Protein AF-A0A941N388-F1 (afdb_monomer_lite)

Foldseek 3Di:
DVVVVVLQVLQVVVQVLLVVLCVVLVFDKDWDDLVVVLVVVCVVPVVPHDTDSDTDMDGPPVCVVSSQVSLVVSQWDWDQDCPVPPPDIDIHHD

Radius of gyration: 14.13 Å; chains: 1; bounding box: 41×30×32 Å

pLDDT: mean 84.09, std 13.59, range [51.84, 96.44]

Structure (mmCIF, N/CA/C/O backbone):
data_AF-A0A941N388-F1
#
_entry.id   AF-A0A941N388-F1
#
loop_
_atom_site.group_PDB
_atom_site.id
_atom_site.type_symbol
_atom_site.label_atom_id
_atom_site.label_alt_id
_atom_site.label_comp_id
_atom_site.label_asym_id
_atom_site.label_entity_id
_atom_site.label_seq_id
_atom_site.pdbx_PDB_ins_code
_atom_site.Cartn_x
_atom_site.Cartn_y
_atom_site.Cartn_z
_atom_site.occupancy
_atom_site.B_iso_or_equiv
_atom_site.auth_seq_id
_atom_site.auth_comp_id
_atom_site.auth_asym_id
_atom_site.auth_atom_id
_atom_site.pdbx_PDB_model_num
ATOM 1 N N . MET A 1 1 ? 25.028 1.802 -10.533 1.00 58.59 1 MET A N 1
ATOM 2 C CA . MET A 1 1 ? 24.129 0.792 -9.927 1.00 58.59 1 MET A CA 1
ATOM 3 C C . MET A 1 1 ? 23.389 1.317 -8.699 1.00 58.59 1 MET A C 1
ATOM 5 O O . MET A 1 1 ? 22.170 1.261 -8.682 1.00 58.59 1 MET A O 1
ATOM 9 N N . GLU A 1 2 ? 24.074 1.973 -7.758 1.00 66.19 2 GLU A N 1
ATOM 10 C CA . GLU A 1 2 ? 23.539 2.386 -6.444 1.00 66.19 2 GLU A CA 1
ATOM 11 C C . GLU A 1 2 ? 22.192 3.156 -6.414 1.00 66.19 2 GLU A C 1
ATOM 13 O O . GLU A 1 2 ? 21.450 3.085 -5.435 1.00 66.19 2 GLU A O 1
ATOM 18 N N . ARG A 1 3 ? 21.842 3.921 -7.459 1.00 61.78 3 ARG A N 1
ATOM 19 C CA . ARG A 1 3 ? 20.562 4.659 -7.520 1.00 61.78 3 ARG A CA 1
ATOM 20 C C . ARG A 1 3 ? 19.374 3.784 -7.933 1.00 61.78 3 ARG A C 1
ATOM 22 O O . ARG A 1 3 ? 18.274 3.979 -7.423 1.00 61.78 3 ARG A O 1
ATOM 29 N N . MET A 1 4 ? 19.594 2.832 -8.837 1.00 61.59 4 MET A N 1
ATOM 30 C CA . MET A 1 4 ? 18.539 1.971 -9.379 1.00 61.59 4 MET A CA 1
ATOM 31 C C . MET A 1 4 ? 18.128 0.908 -8.354 1.00 61.59 4 MET A C 1
ATOM 33 O O . MET A 1 4 ? 16.938 0.734 -8.097 1.00 61.59 4 MET A O 1
ATOM 37 N N . ASP A 1 5 ? 19.107 0.321 -7.662 1.00 63.78 5 ASP A N 1
ATOM 38 C CA . ASP A 1 5 ? 18.871 -0.646 -6.581 1.00 63.78 5 ASP A CA 1
ATOM 39 C C . ASP A 1 5 ? 18.100 -0.017 -5.414 1.00 63.78 5 ASP A C 1
ATOM 41 O O . ASP A 1 5 ? 17.174 -0.616 -4.862 1.00 63.78 5 ASP A O 1
ATOM 45 N N . ARG A 1 6 ? 18.417 1.243 -5.086 1.00 62.34 6 ARG A N 1
ATOM 46 C CA . ARG A 1 6 ? 17.690 2.020 -4.076 1.00 62.34 6 ARG A CA 1
ATOM 47 C C . ARG A 1 6 ? 16.236 2.263 -4.464 1.00 62.34 6 ARG A C 1
ATOM 49 O O . ARG A 1 6 ? 15.359 2.025 -3.643 1.00 62.34 6 ARG A O 1
ATOM 56 N N . ALA A 1 7 ? 15.956 2.690 -5.695 1.00 59.75 7 ALA A N 1
ATOM 57 C CA . ALA A 1 7 ? 14.582 2.947 -6.140 1.00 59.75 7 ALA A CA 1
ATOM 58 C C . ALA A 1 7 ? 13.699 1.689 -6.054 1.00 59.75 7 ALA A C 1
ATOM 60 O O . ALA A 1 7 ? 12.571 1.749 -5.562 1.00 59.75 7 ALA A O 1
ATOM 61 N N . VAL A 1 8 ? 14.246 0.542 -6.462 1.00 62.78 8 VAL A N 1
ATOM 62 C CA . VAL A 1 8 ? 13.577 -0.761 -6.373 1.00 62.78 8 VAL A CA 1
ATOM 63 C C . VAL A 1 8 ? 13.361 -1.182 -4.916 1.00 62.78 8 VAL A C 1
ATOM 65 O O . VAL A 1 8 ? 12.283 -1.669 -4.568 1.00 62.78 8 VAL A O 1
ATOM 68 N N . LYS A 1 9 ? 14.355 -0.965 -4.046 1.00 67.38 9 LYS A N 1
ATOM 69 C CA . LYS A 1 9 ? 14.251 -1.244 -2.607 1.00 67.38 9 LYS A CA 1
ATOM 70 C C . LYS A 1 9 ? 13.176 -0.383 -1.937 1.00 67.38 9 LYS A C 1
ATOM 72 O O . LYS A 1 9 ? 12.322 -0.930 -1.248 1.00 67.38 9 LYS A O 1
ATOM 77 N N . TYR A 1 10 ? 13.165 0.926 -2.191 1.00 66.12 10 TYR A N 1
ATOM 78 C CA . TYR A 1 10 ? 12.197 1.852 -1.593 1.00 66.12 10 TYR A CA 1
ATOM 79 C C . TYR A 1 10 ? 10.754 1.583 -2.041 1.00 66.12 10 TYR A C 1
ATOM 81 O O . TYR A 1 10 ? 9.837 1.697 -1.229 1.00 66.12 10 TYR A O 1
ATOM 89 N N . GLY A 1 11 ? 10.537 1.192 -3.303 1.00 69.19 11 GLY A N 1
ATOM 90 C CA . GLY A 1 11 ? 9.209 0.793 -3.789 1.00 69.19 11 GLY A CA 1
ATOM 91 C C . GLY A 1 11 ? 8.682 -0.451 -3.068 1.00 69.19 11 GLY A C 1
ATOM 92 O O . GLY A 1 11 ? 7.587 -0.429 -2.504 1.00 69.19 11 GLY A O 1
ATOM 93 N N . ARG A 1 12 ? 9.505 -1.508 -2.982 1.00 77.44 12 ARG A N 1
ATOM 94 C CA . ARG A 1 12 ? 9.143 -2.734 -2.247 1.00 77.44 12 ARG A CA 1
ATOM 95 C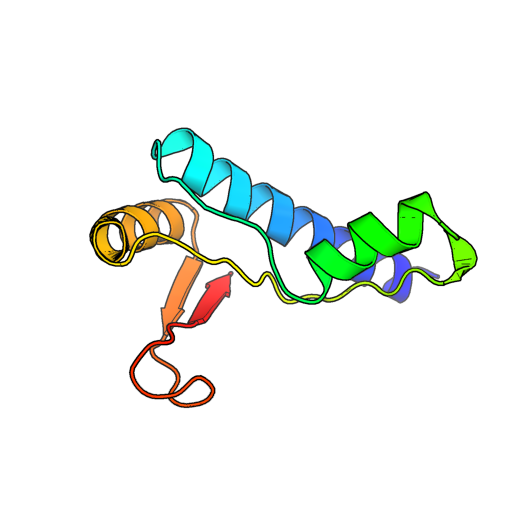 C . ARG A 1 12 ? 8.923 -2.488 -0.760 1.00 77.44 12 ARG A C 1
ATOM 97 O O . ARG A 1 12 ? 8.006 -3.061 -0.180 1.00 77.44 12 ARG A O 1
ATOM 104 N N . GLU A 1 13 ? 9.740 -1.639 -0.146 1.00 86.62 13 GLU A N 1
ATOM 105 C CA . GLU A 1 13 ? 9.594 -1.284 1.264 1.00 86.62 13 GLU A CA 1
ATOM 106 C C . GLU A 1 13 ? 8.273 -0.551 1.519 1.00 86.62 13 GLU A C 1
ATOM 108 O O . GLU A 1 13 ? 7.562 -0.877 2.467 1.00 86.62 13 GLU A O 1
ATOM 113 N N . ARG A 1 14 ? 7.890 0.383 0.639 1.00 88.69 14 ARG A N 1
ATOM 114 C CA . ARG A 1 14 ? 6.604 1.080 0.738 1.00 88.69 14 ARG A CA 1
ATOM 115 C C . ARG A 1 14 ? 5.423 0.125 0.586 1.00 88.69 14 ARG A C 1
ATOM 117 O O . ARG A 1 14 ? 4.501 0.203 1.394 1.00 88.69 14 ARG A O 1
ATOM 124 N N . LEU A 1 15 ? 5.466 -0.790 -0.387 1.00 91.56 15 LEU A N 1
ATOM 125 C CA . LEU A 1 15 ? 4.435 -1.821 -0.554 1.00 91.56 15 LEU A CA 1
ATOM 126 C C . LEU A 1 15 ? 4.323 -2.702 0.699 1.00 91.56 15 LEU A C 1
ATOM 128 O O . LEU A 1 15 ? 3.224 -2.915 1.208 1.00 91.56 15 LEU A O 1
ATOM 132 N N . SER A 1 16 ? 5.457 -3.170 1.224 1.00 92.50 16 SER A N 1
ATOM 133 C CA . SER A 1 16 ? 5.512 -4.008 2.427 1.00 92.50 16 SER A CA 1
ATOM 134 C C . SER A 1 16 ? 4.941 -3.288 3.653 1.00 92.50 16 SER A C 1
ATOM 136 O O . SER A 1 16 ? 4.057 -3.809 4.329 1.00 92.50 16 SER A O 1
ATOM 138 N N . ARG A 1 17 ? 5.356 -2.038 3.901 1.00 93.50 17 ARG A N 1
ATOM 139 C CA . ARG A 1 17 ? 4.824 -1.222 5.005 1.00 93.50 17 ARG A CA 1
ATOM 140 C C . ARG A 1 17 ? 3.324 -0.993 4.878 1.00 93.50 17 ARG A C 1
ATOM 142 O O . ARG A 1 17 ? 2.618 -1.063 5.882 1.00 93.50 17 ARG A O 1
ATOM 149 N N . ALA A 1 18 ? 2.851 -0.713 3.665 1.00 94.00 18 ALA A N 1
ATOM 150 C CA . ALA A 1 18 ? 1.450 -0.416 3.438 1.00 94.00 18 ALA A CA 1
ATOM 151 C C . ALA A 1 18 ? 0.566 -1.652 3.669 1.00 94.00 18 ALA A C 1
ATOM 153 O O . ALA A 1 18 ? -0.383 -1.604 4.447 1.00 94.00 18 ALA A O 1
ATOM 154 N N . THR A 1 19 ? 0.919 -2.776 3.048 1.00 95.62 19 THR A N 1
ATOM 155 C CA . THR A 1 19 ? 0.188 -4.044 3.196 1.00 95.62 19 THR A CA 1
ATOM 156 C C . THR A 1 19 ? 0.208 -4.536 4.643 1.00 95.62 19 THR A C 1
ATOM 158 O O . THR A 1 19 ? -0.849 -4.815 5.201 1.00 95.62 19 THR A O 1
ATOM 161 N N . ALA A 1 20 ? 1.356 -4.493 5.326 1.00 96.12 20 ALA A N 1
ATOM 162 C CA . ALA A 1 20 ? 1.453 -4.863 6.741 1.00 96.12 20 ALA A CA 1
ATOM 163 C C . ALA A 1 20 ? 0.596 -3.985 7.677 1.00 96.12 20 ALA A C 1
ATOM 165 O O . ALA A 1 20 ? 0.117 -4.459 8.710 1.00 96.12 20 ALA A O 1
ATOM 166 N N . ALA A 1 21 ? 0.398 -2.700 7.360 1.00 96.19 21 ALA A N 1
ATOM 167 C CA . ALA A 1 21 ? -0.515 -1.840 8.117 1.00 96.19 21 ALA A CA 1
ATOM 168 C C . ALA A 1 21 ? -1.970 -2.320 7.992 1.00 96.19 21 ALA A C 1
ATOM 170 O O . ALA A 1 21 ? -2.681 -2.392 8.994 1.00 96.19 21 ALA A O 1
ATOM 171 N N . LEU A 1 22 ? -2.384 -2.698 6.782 1.00 95.94 22 LEU A N 1
ATOM 172 C CA . LEU A 1 22 ? -3.741 -3.158 6.493 1.00 95.94 22 LEU A CA 1
ATOM 173 C C . LEU A 1 22 ? -4.038 -4.546 7.062 1.00 95.94 22 LEU A C 1
ATOM 175 O O . LEU A 1 22 ? -5.111 -4.737 7.636 1.00 95.94 22 LEU A O 1
ATOM 179 N N . GLU A 1 23 ? -3.080 -5.473 6.978 1.00 96.25 23 GLU A N 1
ATOM 180 C CA . GLU A 1 23 ? -3.192 -6.806 7.588 1.00 96.25 23 GLU A CA 1
ATOM 181 C C . GLU A 1 23 ? -3.395 -6.700 9.105 1.00 96.25 23 GLU A C 1
ATOM 183 O O . GLU A 1 23 ? -4.338 -7.267 9.654 1.00 96.25 23 GLU A O 1
ATOM 188 N N . ARG A 1 24 ? -2.578 -5.887 9.793 1.00 95.62 24 ARG A N 1
ATOM 189 C CA . ARG A 1 24 ? -2.719 -5.661 11.245 1.00 95.62 24 ARG A CA 1
ATOM 190 C C . ARG A 1 24 ? -4.044 -5.001 11.624 1.00 95.62 24 ARG A C 1
ATOM 192 O O . ARG A 1 24 ? -4.545 -5.237 12.717 1.00 95.62 24 ARG A O 1
ATOM 199 N N . ALA A 1 25 ? -4.610 -4.187 10.737 1.00 94.38 25 ALA A N 1
ATOM 200 C CA . ALA A 1 25 ? -5.907 -3.546 10.941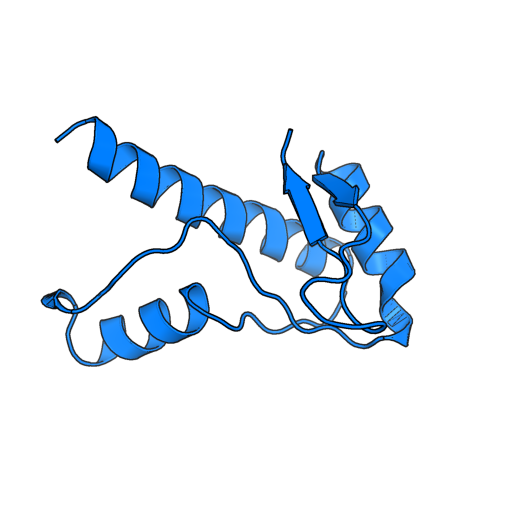 1.00 94.38 25 ALA A CA 1
ATOM 201 C C . ALA A 1 25 ? -7.105 -4.447 10.578 1.00 94.38 25 ALA A C 1
ATOM 203 O O . ALA A 1 25 ? -8.258 -4.025 10.727 1.00 94.38 25 ALA A O 1
ATOM 204 N N . GLY A 1 26 ? -6.860 -5.659 10.060 1.00 94.81 26 GLY A N 1
ATOM 205 C CA . GLY A 1 26 ? -7.902 -6.556 9.559 1.00 94.81 26 GLY A CA 1
ATOM 206 C C . GLY A 1 26 ? -8.740 -5.914 8.451 1.00 94.81 26 GLY A C 1
ATOM 207 O O . GLY A 1 26 ? -9.960 -6.109 8.401 1.00 94.81 26 GLY A O 1
ATOM 208 N N . ALA A 1 27 ? -8.125 -5.058 7.629 1.00 94.44 27 ALA A N 1
ATOM 209 C CA . ALA A 1 27 ? -8.795 -4.301 6.583 1.00 94.44 27 ALA A CA 1
ATOM 210 C C . ALA A 1 27 ? -8.617 -4.995 5.227 1.00 94.44 27 ALA A C 1
ATOM 212 O O . ALA A 1 27 ? -7.503 -5.006 4.722 1.00 94.44 27 ALA A O 1
ATOM 213 N N . PRO A 1 28 ? -9.683 -5.530 4.598 1.00 95.19 28 PRO A N 1
ATOM 214 C CA . PRO A 1 28 ? -9.568 -6.139 3.277 1.00 95.19 28 PRO A CA 1
ATOM 215 C C . PRO A 1 28 ? -9.131 -5.121 2.220 1.00 95.19 28 PRO A C 1
ATOM 217 O O . PRO A 1 28 ? -9.725 -4.041 2.113 1.00 95.19 28 PRO A O 1
ATOM 220 N N . TYR A 1 29 ? -8.144 -5.500 1.411 1.00 96.44 29 TYR A N 1
ATOM 221 C CA . TYR A 1 29 ? -7.612 -4.696 0.316 1.00 96.44 29 TYR A CA 1
ATOM 222 C C . TYR A 1 29 ? -7.195 -5.571 -0.867 1.00 96.44 29 TYR A C 1
ATOM 224 O O . TYR A 1 29 ? -7.060 -6.787 -0.742 1.00 96.44 29 TYR A O 1
ATOM 232 N N . ALA A 1 30 ? -6.952 -4.939 -2.011 1.00 96.38 30 ALA A N 1
ATOM 233 C CA . ALA A 1 30 ? -6.172 -5.537 -3.084 1.00 96.38 30 ALA A CA 1
ATOM 234 C C . ALA A 1 30 ? -5.149 -4.532 -3.617 1.00 96.38 30 ALA A C 1
ATOM 236 O O . ALA A 1 30 ? -5.438 -3.339 -3.744 1.00 96.38 30 ALA A O 1
ATOM 237 N N . VAL A 1 31 ? -3.950 -5.028 -3.922 1.00 95.25 31 VAL A N 1
ATOM 238 C CA . VAL A 1 31 ? -2.916 -4.259 -4.621 1.00 95.25 31 VAL A CA 1
ATOM 239 C C . VAL A 1 31 ? -3.304 -4.167 -6.089 1.00 95.25 31 VAL A C 1
ATOM 241 O O . VAL A 1 31 ? -3.584 -5.184 -6.724 1.00 95.25 31 VAL A O 1
ATOM 244 N N . ILE A 1 32 ? -3.311 -2.950 -6.622 1.00 94.69 32 ILE A N 1
ATOM 245 C CA . ILE A 1 32 ? -3.589 -2.659 -8.030 1.00 94.69 32 ILE A CA 1
ATOM 246 C C . ILE A 1 32 ? -2.425 -1.857 -8.635 1.00 94.69 32 ILE A C 1
ATOM 248 O O . ILE A 1 32 ? -1.354 -1.733 -8.035 1.00 94.69 32 ILE A O 1
ATOM 252 N N . GLY A 1 33 ? -2.601 -1.358 -9.858 1.00 91.12 33 GLY A N 1
ATOM 253 C CA . GLY A 1 33 ? -1.622 -0.490 -10.507 1.00 91.12 33 GLY A CA 1
ATOM 254 C C . GLY A 1 33 ? -0.288 -1.181 -10.804 1.00 91.12 33 GLY A C 1
ATOM 255 O O . GLY A 1 33 ? -0.222 -2.385 -11.072 1.00 91.12 33 GLY A O 1
ATOM 256 N N . GLY A 1 34 ? 0.795 -0.403 -10.776 1.00 91.62 34 GLY A N 1
ATOM 257 C CA . GLY A 1 34 ? 2.105 -0.850 -11.261 1.00 91.62 34 GLY A CA 1
ATOM 258 C C . GLY A 1 34 ? 2.687 -2.039 -10.489 1.00 91.62 34 GLY A C 1
ATOM 259 O O . GLY A 1 34 ? 3.296 -2.916 -11.095 1.00 91.62 34 GLY A O 1
ATOM 260 N N . HIS A 1 35 ? 2.455 -2.126 -9.175 1.00 92.44 35 HIS A N 1
ATOM 261 C CA . HIS A 1 35 ? 2.916 -3.261 -8.367 1.00 92.44 35 HIS A CA 1
ATOM 262 C C . HIS A 1 35 ? 2.193 -4.570 -8.726 1.00 92.44 35 HIS A C 1
ATOM 264 O O . HIS A 1 35 ? 2.835 -5.620 -8.796 1.00 92.44 35 HIS A O 1
ATOM 270 N N . ALA A 1 36 ? 0.888 -4.516 -9.013 1.00 93.38 36 ALA A N 1
ATOM 271 C CA . ALA A 1 36 ? 0.129 -5.685 -9.457 1.00 93.38 36 ALA A CA 1
ATOM 272 C C . ALA A 1 36 ? 0.579 -6.160 -10.849 1.00 93.38 36 ALA A C 1
ATOM 274 O O . ALA A 1 36 ? 0.786 -7.357 -11.062 1.00 93.38 36 ALA A O 1
ATOM 275 N N . VAL A 1 37 ? 0.809 -5.221 -11.776 1.00 94.25 37 VAL A N 1
ATOM 276 C CA . VAL A 1 37 ? 1.343 -5.525 -13.114 1.00 94.25 37 VAL A CA 1
ATOM 277 C C . VAL A 1 37 ? 2.745 -6.121 -13.013 1.00 94.25 37 VAL A C 1
ATOM 279 O O . VAL A 1 37 ? 3.008 -7.139 -13.643 1.00 94.25 37 VAL A O 1
ATOM 282 N N . ALA A 1 38 ? 3.626 -5.561 -12.179 1.00 91.44 38 ALA A N 1
ATOM 283 C CA . ALA A 1 38 ? 4.971 -6.094 -11.962 1.00 91.44 38 ALA A CA 1
ATOM 284 C C . ALA A 1 38 ? 4.948 -7.538 -11.436 1.00 91.44 38 ALA A C 1
ATOM 286 O O . ALA A 1 38 ? 5.719 -8.374 -11.906 1.00 91.44 38 ALA A O 1
ATOM 287 N N . ALA A 1 39 ? 4.042 -7.852 -10.503 1.00 91.19 39 ALA A N 1
ATOM 288 C CA . ALA A 1 39 ? 3.863 -9.210 -9.987 1.00 91.19 39 ALA A CA 1
ATOM 289 C C . ALA A 1 39 ? 3.302 -10.182 -11.043 1.00 91.19 39 ALA A C 1
ATOM 291 O O . ALA A 1 39 ? 3.656 -11.360 -11.054 1.00 91.19 39 ALA A O 1
ATOM 292 N N . TRP A 1 40 ? 2.429 -9.718 -11.942 1.00 93.69 40 TRP A N 1
ATOM 293 C CA . TRP A 1 40 ? 1.935 -10.534 -13.051 1.00 93.69 40 TRP A CA 1
ATOM 294 C C . TRP A 1 40 ? 3.005 -10.759 -14.123 1.00 93.69 40 TRP A C 1
ATOM 296 O O . TRP A 1 40 ? 3.306 -11.911 -14.424 1.00 93.69 40 TRP A O 1
ATOM 306 N N . VAL A 1 41 ? 3.636 -9.692 -14.622 1.00 94.69 41 VAL A N 1
ATOM 307 C CA . VAL A 1 41 ? 4.705 -9.765 -15.630 1.00 94.69 41 VAL A CA 1
ATOM 308 C C . VAL A 1 41 ? 5.871 -10.601 -15.124 1.00 94.69 41 VAL A C 1
ATOM 310 O O . VAL A 1 41 ? 6.351 -11.447 -15.860 1.00 94.69 41 VAL A O 1
ATOM 313 N N . GLY A 1 42 ? 6.279 -10.459 -13.859 1.00 92.56 42 GLY A N 1
ATOM 314 C CA . GLY A 1 42 ? 7.381 -11.242 -13.294 1.00 92.56 42 GLY A CA 1
ATOM 315 C C . GLY A 1 42 ? 7.146 -12.757 -13.273 1.00 92.56 42 GLY A C 1
ATOM 316 O O . GLY A 1 42 ? 8.113 -13.507 -13.205 1.00 92.56 42 GLY A O 1
ATOM 317 N N . ARG A 1 43 ? 5.888 -13.218 -13.361 1.00 92.56 43 ARG A N 1
ATOM 318 C CA . ARG A 1 43 ? 5.563 -14.644 -13.543 1.00 92.56 43 ARG A CA 1
ATOM 319 C C . ARG A 1 43 ? 5.713 -15.112 -14.993 1.00 92.56 43 ARG A C 1
ATOM 321 O O . ARG A 1 43 ? 5.886 -16.304 -15.208 1.00 92.56 43 ARG A O 1
ATOM 328 N N . VAL A 1 44 ? 5.604 -14.198 -15.958 1.00 94.62 44 VAL A N 1
ATOM 329 C CA . VAL A 1 44 ? 5.662 -14.481 -17.400 1.00 94.62 44 VAL A CA 1
ATOM 330 C C . VAL A 1 44 ? 7.075 -14.256 -17.940 1.00 94.62 44 VAL A C 1
ATOM 332 O O . VAL A 1 44 ? 7.649 -15.158 -18.539 1.00 94.62 44 VAL A O 1
ATOM 335 N N . ASP A 1 45 ? 7.640 -13.070 -17.703 1.00 93.12 45 ASP A N 1
ATOM 336 C CA . ASP A 1 45 ? 8.987 -12.676 -18.114 1.00 93.12 45 ASP A CA 1
ATOM 337 C C . ASP A 1 45 ? 9.612 -11.688 -17.098 1.00 93.12 45 ASP A C 1
ATOM 339 O O . ASP A 1 45 ? 9.261 -10.499 -17.063 1.00 93.12 45 ASP A O 1
ATOM 343 N N . PRO A 1 46 ? 10.575 -12.145 -16.276 1.00 88.88 46 PRO A N 1
ATOM 344 C CA . PRO A 1 46 ? 11.276 -11.297 -15.315 1.00 88.88 46 PRO A CA 1
ATOM 345 C C . PRO A 1 46 ? 12.039 -10.109 -15.926 1.00 88.88 46 PRO A C 1
ATOM 347 O O . PRO A 1 46 ? 12.233 -9.102 -15.239 1.00 88.88 46 PRO A O 1
ATOM 350 N N . LEU A 1 47 ? 12.466 -10.181 -17.193 1.00 91.75 47 LEU A N 1
ATOM 351 C CA . LEU A 1 47 ? 13.253 -9.126 -17.852 1.00 91.75 47 LEU A CA 1
ATOM 352 C C . LEU A 1 47 ? 12.390 -7.917 -18.255 1.00 91.75 47 LEU A C 1
ATOM 354 O O . LEU A 1 47 ? 12.893 -6.803 -18.449 1.00 91.75 47 LEU A O 1
ATOM 358 N N . LEU A 1 48 ? 11.071 -8.105 -18.324 1.00 90.44 48 LEU A N 1
ATOM 359 C CA . LEU A 1 48 ? 10.110 -7.056 -18.669 1.00 90.44 48 LEU A CA 1
ATOM 360 C C . LEU A 1 48 ? 9.538 -6.332 -17.448 1.00 90.44 48 LEU A C 1
ATOM 362 O O . LEU A 1 48 ? 8.778 -5.374 -17.599 1.00 90.44 48 LEU A O 1
ATOM 366 N N . VAL A 1 49 ? 9.930 -6.724 -16.233 1.00 89.31 49 VAL A N 1
ATOM 367 C CA . VAL A 1 49 ? 9.433 -6.093 -15.008 1.00 89.31 49 VAL A CA 1
ATOM 368 C C . VAL A 1 49 ? 9.830 -4.616 -14.962 1.00 89.31 49 VAL A C 1
ATOM 370 O O . VAL A 1 49 ? 10.978 -4.230 -15.207 1.00 89.31 49 VAL A O 1
ATOM 373 N N . ARG A 1 50 ? 8.858 -3.768 -1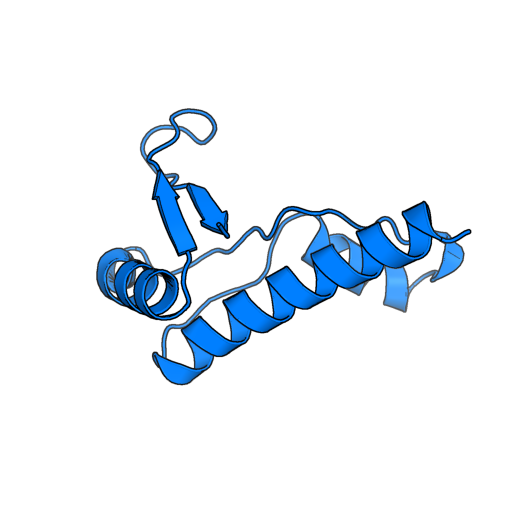4.624 1.00 84.69 50 ARG A N 1
ATOM 374 C CA . ARG A 1 50 ? 9.048 -2.345 -14.335 1.00 84.69 50 ARG A CA 1
ATOM 375 C C . ARG A 1 50 ? 8.507 -2.066 -12.942 1.00 84.69 50 ARG A C 1
ATOM 377 O O . ARG A 1 50 ? 7.374 -2.420 -12.634 1.00 84.69 50 ARG A O 1
ATOM 384 N N . TYR A 1 51 ? 9.333 -1.461 -12.097 1.00 80.44 51 TYR A N 1
ATOM 385 C CA . TYR A 1 51 ? 8.938 -1.089 -10.742 1.00 80.44 51 TYR A CA 1
ATOM 386 C C . TYR A 1 51 ? 8.361 0.321 -10.728 1.00 80.44 51 TYR A C 1
ATOM 388 O O . TYR A 1 51 ? 8.843 1.203 -11.436 1.00 80.44 51 TYR A O 1
ATOM 396 N N . THR A 1 52 ? 7.361 0.533 -9.879 1.00 83.12 52 THR A N 1
ATOM 397 C CA . THR A 1 52 ? 6.846 1.861 -9.545 1.00 83.12 52 THR A CA 1
ATOM 398 C C . THR A 1 52 ? 7.184 2.193 -8.093 1.00 83.12 52 THR A C 1
ATOM 400 O O . THR A 1 52 ? 7.408 1.305 -7.268 1.00 83.12 52 THR A O 1
ATOM 403 N N . ARG A 1 53 ? 7.249 3.487 -7.783 1.00 83.44 53 ARG A N 1
ATOM 404 C CA . ARG A 1 53 ? 7.386 3.980 -6.408 1.00 83.44 53 ARG A CA 1
ATOM 405 C C . ARG A 1 53 ? 6.034 4.058 -5.695 1.00 83.44 53 ARG A C 1
ATOM 407 O O . ARG A 1 53 ? 5.998 4.057 -4.463 1.00 83.44 53 ARG A O 1
ATOM 414 N N . ASP A 1 54 ? 4.954 4.161 -6.457 1.00 86.62 54 ASP A N 1
ATOM 415 C CA . ASP A 1 54 ? 3.611 4.366 -5.932 1.00 86.62 54 ASP A CA 1
ATOM 416 C C . ASP A 1 54 ? 2.946 3.023 -5.628 1.00 86.62 54 ASP A C 1
ATOM 418 O O . ASP A 1 54 ? 3.201 2.009 -6.283 1.00 86.62 54 ASP A O 1
ATOM 422 N N . VAL A 1 55 ? 2.136 2.999 -4.574 1.00 91.19 55 VAL A N 1
ATOM 423 C CA . VAL A 1 55 ? 1.410 1.809 -4.126 1.00 91.19 55 VAL A CA 1
ATOM 424 C C . VAL A 1 55 ? -0.070 2.114 -4.251 1.00 91.19 55 VAL A C 1
ATOM 426 O O . VAL A 1 55 ? -0.615 2.872 -3.453 1.00 91.19 55 VAL A O 1
ATOM 429 N N . ASP A 1 56 ? -0.701 1.513 -5.253 1.00 91.81 56 ASP A N 1
ATOM 430 C CA . ASP A 1 56 ? -2.122 1.684 -5.520 1.00 91.81 56 ASP A CA 1
ATOM 431 C C . ASP A 1 56 ? -2.911 0.550 -4.859 1.00 91.81 56 ASP A C 1
ATOM 433 O O . ASP A 1 56 ? -2.595 -0.635 -5.014 1.00 91.81 56 ASP A O 1
ATOM 437 N N . LEU A 1 57 ? -3.943 0.914 -4.100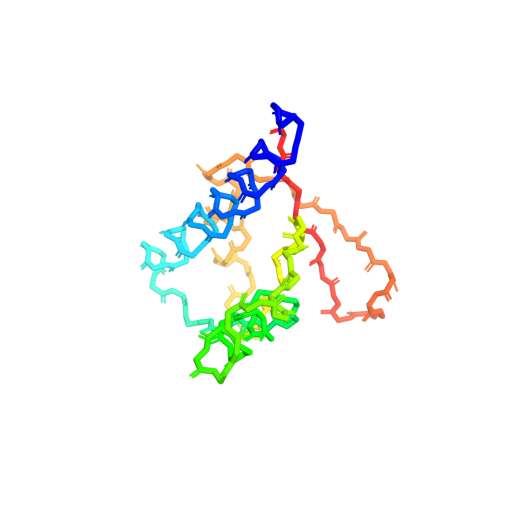 1.00 93.94 57 LEU A N 1
ATOM 438 C CA . LEU A 1 57 ? -4.737 -0.014 -3.301 1.00 93.94 57 LEU A CA 1
ATOM 439 C C . LEU A 1 57 ? -6.220 0.241 -3.533 1.00 93.94 57 LEU A C 1
ATOM 441 O O . LEU A 1 57 ? -6.673 1.385 -3.516 1.00 93.94 57 LEU A O 1
ATOM 445 N N . VAL A 1 58 ? -6.989 -0.835 -3.670 1.00 94.62 58 VAL A N 1
ATOM 446 C CA . VAL A 1 58 ? -8.449 -0.781 -3.554 1.00 94.62 58 VAL A CA 1
ATOM 447 C C . VAL A 1 58 ? -8.871 -1.340 -2.209 1.00 94.62 58 VAL A C 1
ATOM 449 O O . VAL A 1 58 ? -8.352 -2.353 -1.745 1.00 94.62 58 VAL A O 1
ATOM 452 N N . ILE A 1 59 ? -9.835 -0.670 -1.588 1.00 95.00 59 ILE A N 1
ATOM 453 C CA . ILE A 1 59 ? -10.411 -1.040 -0.296 1.00 95.00 59 ILE A CA 1
ATOM 454 C C . ILE A 1 59 ? -11.934 -0.959 -0.379 1.00 95.00 59 ILE A C 1
ATOM 456 O O . ILE A 1 59 ? -12.498 -0.306 -1.260 1.00 95.00 59 ILE A O 1
ATOM 460 N N . ARG A 1 60 ? -12.629 -1.560 0.588 1.00 92.44 60 ARG A N 1
ATOM 461 C CA . ARG A 1 60 ? -14.051 -1.253 0.793 1.00 92.44 60 ARG A CA 1
ATOM 462 C C . ARG A 1 60 ? -14.186 0.178 1.309 1.00 92.44 60 ARG A C 1
ATOM 464 O O . ARG A 1 60 ? -13.543 0.534 2.295 1.00 92.44 60 ARG A O 1
ATOM 471 N N . ARG A 1 61 ? -15.076 0.969 0.702 1.00 91.38 61 ARG A N 1
ATOM 472 C CA . ARG A 1 61 ? -15.316 2.365 1.105 1.00 91.38 61 ARG A CA 1
ATOM 473 C C . ARG A 1 61 ? -15.697 2.501 2.582 1.00 91.38 61 ARG A C 1
ATOM 475 O O . ARG A 1 61 ? -15.223 3.421 3.234 1.00 91.38 61 ARG A O 1
ATOM 482 N N . SER A 1 62 ? -16.473 1.559 3.119 1.00 93.56 62 SER A N 1
ATOM 483 C CA . SER A 1 62 ? -16.855 1.516 4.539 1.00 93.56 62 SER A CA 1
ATOM 484 C C . SER A 1 62 ? -15.679 1.336 5.504 1.00 93.56 62 SER A C 1
ATOM 486 O O . SER A 1 62 ? -15.817 1.605 6.690 1.00 93.56 62 SER A O 1
ATOM 488 N N . HIS A 1 63 ? -14.517 0.887 5.024 1.00 92.44 63 HIS A N 1
ATOM 489 C CA . HIS A 1 63 ? -13.311 0.734 5.835 1.00 92.44 63 HIS A CA 1
ATOM 490 C C . HIS A 1 63 ? -12.349 1.914 5.706 1.00 92.44 63 HIS A C 1
ATOM 492 O O . HIS A 1 63 ? -11.263 1.845 6.275 1.00 92.44 63 HIS A O 1
ATOM 498 N N . PHE A 1 64 ? -12.714 2.971 4.975 1.00 92.31 64 PHE A N 1
ATOM 499 C CA . PHE A 1 64 ? -11.815 4.086 4.687 1.00 92.31 64 PHE A CA 1
ATOM 500 C C . PHE A 1 64 ? -11.208 4.702 5.953 1.00 92.31 64 PHE A C 1
ATOM 502 O O . PHE A 1 64 ? -9.989 4.821 6.027 1.00 92.31 64 PHE A O 1
ATOM 509 N N . ASP A 1 65 ? -12.015 4.997 6.974 1.00 92.75 65 ASP A N 1
ATOM 510 C CA . ASP A 1 65 ? -11.512 5.620 8.205 1.00 92.75 65 ASP A CA 1
ATOM 511 C C . ASP A 1 65 ? -10.566 4.695 8.980 1.00 92.75 65 ASP A C 1
ATOM 513 O O . ASP A 1 65 ? -9.506 5.121 9.435 1.00 92.75 65 ASP A O 1
ATOM 517 N N . ARG A 1 66 ? -10.888 3.397 9.050 1.00 94.38 66 ARG A N 1
ATOM 518 C CA . ARG A 1 66 ? -10.011 2.382 9.657 1.00 94.38 66 ARG A CA 1
ATOM 519 C C . ARG A 1 66 ? -8.683 2.264 8.911 1.00 94.38 66 ARG A C 1
ATOM 521 O O . ARG A 1 66 ? -7.628 2.172 9.531 1.00 94.38 66 ARG A O 1
ATOM 528 N N . VAL A 1 67 ? -8.741 2.255 7.583 1.00 94.94 67 VAL A N 1
ATOM 529 C CA . VAL A 1 67 ? -7.565 2.184 6.710 1.00 94.94 67 VAL A CA 1
ATOM 530 C C . VAL A 1 67 ? -6.695 3.426 6.884 1.00 94.94 67 VAL A C 1
ATO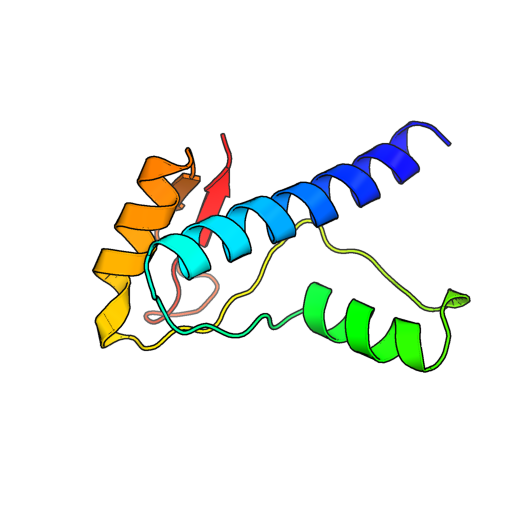M 532 O O . VAL A 1 67 ? -5.486 3.307 7.075 1.00 94.94 67 VAL A O 1
ATOM 535 N N . LYS A 1 68 ? -7.308 4.611 6.878 1.00 94.31 68 LYS A N 1
ATOM 536 C CA . LYS A 1 68 ? -6.625 5.880 7.116 1.00 94.31 68 LYS A CA 1
ATOM 537 C C . LYS A 1 68 ? -5.920 5.880 8.474 1.00 94.31 68 LYS A C 1
ATOM 539 O O . LYS A 1 68 ? -4.725 6.151 8.516 1.00 94.31 68 LYS A O 1
ATOM 544 N N . ALA A 1 69 ? -6.609 5.483 9.546 1.00 94.50 69 ALA A N 1
ATOM 545 C CA . ALA A 1 69 ? -6.026 5.402 10.885 1.00 94.50 69 ALA A CA 1
ATOM 546 C C . ALA A 1 69 ? -4.839 4.421 10.956 1.00 94.50 69 ALA A C 1
ATOM 548 O O . ALA A 1 69 ? -3.809 4.729 11.555 1.00 94.50 69 ALA A O 1
ATOM 549 N N . ALA A 1 70 ? -4.942 3.258 10.303 1.00 95.62 70 ALA A N 1
ATOM 550 C CA . ALA A 1 70 ? -3.853 2.280 10.239 1.00 95.62 70 ALA A CA 1
ATOM 551 C C . ALA A 1 70 ? -2.612 2.829 9.514 1.00 95.62 70 ALA A C 1
ATOM 553 O O . ALA A 1 70 ? -1.471 2.593 9.923 1.00 95.62 70 ALA A O 1
ATOM 554 N N . PHE A 1 71 ? -2.823 3.591 8.442 1.00 95.31 71 PHE A N 1
ATOM 555 C CA . PHE A 1 71 ? -1.742 4.248 7.722 1.00 95.31 71 PHE A CA 1
ATOM 556 C C . PHE A 1 71 ? -1.120 5.394 8.524 1.00 95.31 71 PHE A C 1
ATOM 558 O O . PHE A 1 71 ? 0.10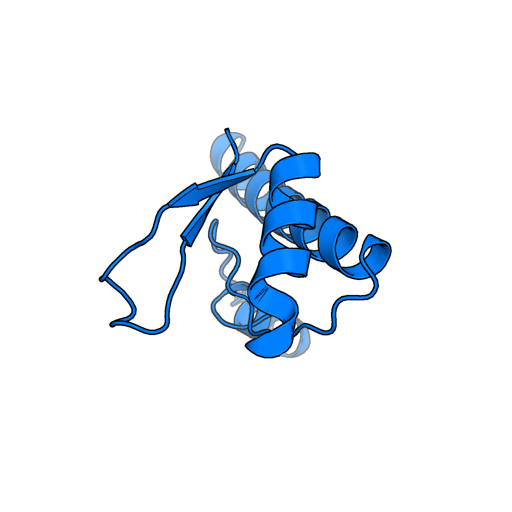5 5.475 8.618 1.00 95.31 71 PHE A O 1
ATOM 565 N N . GLU A 1 72 ? -1.925 6.226 9.178 1.00 94.12 72 GLU A N 1
ATOM 566 C CA . GLU A 1 72 ? -1.428 7.303 10.044 1.00 94.12 72 GLU A CA 1
ATOM 567 C C . GLU A 1 72 ? -0.581 6.752 11.202 1.00 94.12 72 GLU A C 1
ATOM 569 O O . GLU A 1 72 ? 0.526 7.238 11.442 1.00 94.12 72 GLU A O 1
ATOM 574 N N . ALA A 1 73 ? -1.005 5.645 11.825 1.00 92.88 73 ALA A N 1
ATOM 575 C CA . ALA A 1 73 ? -0.243 4.948 12.866 1.00 92.88 73 ALA A CA 1
ATOM 576 C C . ALA A 1 73 ? 1.116 4.392 12.390 1.00 92.88 73 ALA A C 1
ATOM 578 O O . ALA A 1 73 ? 1.985 4.087 13.205 1.00 92.88 73 ALA A O 1
ATOM 579 N N . THR A 1 74 ? 1.322 4.259 11.076 1.00 90.38 74 THR A N 1
ATOM 580 C CA . THR A 1 74 ? 2.581 3.781 10.474 1.00 90.38 74 THR A CA 1
ATOM 581 C C . THR A 1 74 ? 3.401 4.893 9.811 1.00 90.38 74 THR A C 1
ATOM 583 O O . THR A 1 74 ? 4.398 4.614 9.132 1.00 90.38 74 THR A O 1
ATOM 586 N N . GLY A 1 75 ? 3.017 6.153 10.046 1.00 91.31 75 GLY A N 1
ATOM 587 C CA . GLY A 1 75 ? 3.741 7.346 9.608 1.00 91.31 75 GLY A CA 1
ATOM 588 C C . GLY A 1 75 ? 3.358 7.857 8.217 1.00 91.31 75 GLY A C 1
ATOM 589 O O . GLY A 1 75 ? 4.064 8.712 7.680 1.00 91.31 75 GLY A O 1
ATOM 590 N N . PHE A 1 76 ? 2.274 7.351 7.621 1.00 91.50 76 PHE A N 1
ATOM 591 C CA . PHE A 1 76 ? 1.712 7.953 6.414 1.00 91.50 76 PHE A CA 1
ATOM 592 C C . PHE A 1 76 ? 0.903 9.208 6.764 1.00 91.50 76 PHE A C 1
ATOM 594 O O . PHE A 1 76 ? 0.312 9.319 7.834 1.00 91.50 76 PHE A O 1
ATOM 601 N N . VAL A 1 77 ? 0.844 10.149 5.830 1.00 89.19 77 VAL A N 1
ATOM 602 C CA . VAL A 1 77 ? 0.066 11.382 5.918 1.00 89.19 77 VAL A CA 1
ATOM 603 C C . VAL A 1 77 ? -0.998 11.365 4.835 1.00 89.19 77 VAL A C 1
ATOM 605 O O . VAL A 1 77 ? -0.705 11.129 3.660 1.00 89.19 77 VAL A O 1
ATOM 608 N N . SER A 1 78 ? -2.238 11.639 5.233 1.00 85.38 78 SER A N 1
ATOM 609 C CA . SER A 1 78 ? -3.359 11.723 4.307 1.00 85.38 78 SER A CA 1
ATOM 610 C C . SER A 1 78 ? -3.389 13.055 3.570 1.00 85.38 78 SER A C 1
ATOM 612 O O . SER A 1 78 ? -3.409 14.116 4.190 1.00 85.38 78 SER A O 1
ATOM 614 N N . ARG A 1 79 ? -3.496 12.997 2.241 1.00 84.44 79 ARG A N 1
ATOM 615 C CA . ARG A 1 79 ? -3.775 14.148 1.381 1.00 84.44 79 ARG A CA 1
ATOM 616 C C . ARG A 1 79 ? -4.897 13.789 0.415 1.00 84.44 79 ARG A C 1
ATOM 618 O O . ARG A 1 79 ? -4.804 12.853 -0.377 1.00 84.44 79 ARG A O 1
ATOM 625 N N . HIS A 1 80 ? -5.971 14.563 0.459 1.00 77.25 80 HIS A N 1
ATOM 626 C CA . HIS A 1 80 ? -7.006 14.444 -0.556 1.00 77.25 80 HIS A CA 1
ATOM 627 C C . HIS A 1 80 ? -6.463 14.998 -1.881 1.00 77.25 80 HIS A C 1
ATOM 629 O O . HIS A 1 80 ? -5.993 16.136 -1.922 1.00 77.25 80 HIS A O 1
ATOM 635 N N . SER A 1 81 ? -6.487 14.185 -2.936 1.00 72.06 81 SER A N 1
ATOM 636 C CA . SER A 1 81 ? -6.081 14.582 -4.286 1.00 72.06 81 SER A CA 1
ATOM 637 C C . SER A 1 81 ? -7.277 14.438 -5.212 1.00 72.06 81 SER A C 1
ATOM 639 O O . SER A 1 81 ? -7.968 13.423 -5.176 1.00 72.06 81 SER A O 1
ATOM 641 N N . THR A 1 82 ? -7.514 15.447 -6.046 1.00 67.12 82 THR A N 1
ATOM 642 C CA . THR A 1 82 ? -8.558 15.417 -7.077 1.00 67.12 82 THR A CA 1
ATOM 643 C C . THR A 1 82 ? -8.114 14.682 -8.343 1.00 67.12 82 THR A C 1
ATOM 645 O O . THR A 1 82 ? -8.942 14.461 -9.222 1.00 67.12 82 THR A O 1
ATOM 648 N N . GLU A 1 83 ? -6.846 14.251 -8.435 1.00 65.00 83 GLU A N 1
ATOM 649 C CA . GLU A 1 83 ? -6.283 13.540 -9.601 1.00 65.00 83 GLU A CA 1
ATOM 650 C C . GLU A 1 83 ? -7.026 12.237 -9.935 1.00 65.00 83 GLU A C 1
ATOM 652 O O . GLU A 1 83 ? -7.014 11.793 -11.079 1.00 65.00 83 GLU A O 1
ATOM 657 N N . PHE A 1 84 ? -7.714 11.649 -8.955 1.00 58.75 84 PHE A N 1
ATOM 658 C CA . PHE A 1 84 ? -8.496 10.421 -9.106 1.00 58.75 84 PHE A CA 1
ATOM 659 C C . PHE A 1 84 ? -10.022 10.663 -9.056 1.00 58.75 84 PHE A C 1
ATOM 661 O O . PHE A 1 84 ? -10.796 9.728 -8.841 1.00 58.75 84 PHE A O 1
ATOM 668 N N . GLY A 1 85 ? -10.476 11.915 -9.216 1.00 57.16 85 GLY A N 1
ATOM 669 C CA . GLY A 1 85 ? -11.875 12.325 -9.021 1.00 57.16 85 GLY A CA 1
ATOM 670 C C . GLY A 1 85 ? -12.309 12.348 -7.544 1.00 57.16 85 GLY A C 1
ATOM 671 O O . GLY A 1 85 ? -11.500 12.132 -6.645 1.00 57.16 85 GLY A O 1
ATOM 672 N N . ASN A 1 86 ? -13.603 12.570 -7.269 1.00 54.69 86 ASN A N 1
ATOM 673 C CA . ASN A 1 86 ? -14.166 12.688 -5.901 1.00 54.69 86 ASN A CA 1
ATOM 674 C C . ASN A 1 86 ? -14.100 11.396 -5.049 1.00 54.69 86 ASN A C 1
ATOM 676 O O . ASN A 1 86 ? -14.653 11.346 -3.949 1.00 54.69 86 ASN A O 1
ATOM 680 N N . LEU A 1 87 ? -13.481 10.330 -5.559 1.00 57.50 87 LEU A N 1
ATOM 681 C CA . LEU A 1 87 ? -13.454 9.003 -4.938 1.00 57.50 87 LEU A CA 1
ATOM 682 C C . LEU A 1 87 ? -12.058 8.589 -4.449 1.00 57.50 87 LEU A C 1
ATOM 684 O O . LEU A 1 87 ? -11.952 7.598 -3.724 1.00 57.50 87 LEU A O 1
ATOM 688 N N . GLY A 1 88 ? -11.000 9.321 -4.814 1.00 56.69 88 GLY A N 1
ATOM 689 C CA . GLY A 1 88 ? -9.623 8.966 -4.472 1.00 56.69 88 GLY A CA 1
ATOM 690 C C . GLY A 1 88 ? -9.062 9.715 -3.265 1.00 56.69 88 GLY A C 1
ATOM 691 O O . GLY A 1 88 ? -9.388 10.864 -2.990 1.00 56.69 88 GLY A O 1
ATOM 692 N N . THR A 1 89 ? -8.172 9.067 -2.518 1.00 65.44 89 THR A N 1
ATOM 693 C CA . THR A 1 89 ? -7.335 9.716 -1.497 1.00 65.44 89 THR A CA 1
ATOM 694 C C . THR A 1 89 ? -5.911 9.220 -1.674 1.00 65.44 89 THR A C 1
ATOM 696 O O . THR A 1 89 ? -5.699 8.018 -1.813 1.00 65.44 89 THR A O 1
ATOM 699 N N . GLN A 1 90 ? -4.942 10.136 -1.669 1.00 69.38 90 GLN A N 1
ATOM 700 C CA . GLN A 1 90 ? -3.525 9.790 -1.719 1.00 69.38 90 GLN A CA 1
ATOM 701 C C . GLN A 1 90 ? -2.935 9.813 -0.310 1.00 69.38 90 GLN A C 1
ATOM 703 O O . GLN A 1 90 ? -3.181 10.726 0.480 1.00 69.38 90 GLN A O 1
ATOM 708 N N . LEU A 1 91 ? -2.136 8.800 0.010 1.00 69.50 91 LEU A N 1
ATOM 709 C CA . LEU A 1 91 ? -1.424 8.705 1.279 1.00 69.50 91 LEU A CA 1
ATOM 710 C C . LEU A 1 91 ? 0.076 8.714 1.003 1.00 69.50 91 LEU A C 1
ATOM 712 O O . LEU A 1 91 ? 0.572 7.945 0.180 1.00 69.50 91 LEU A O 1
ATOM 716 N N . PHE A 1 92 ? 0.802 9.582 1.699 1.00 67.44 92 PHE A N 1
ATOM 717 C CA . PHE A 1 92 ? 2.229 9.807 1.484 1.00 67.44 92 PHE A CA 1
ATOM 718 C C . PHE A 1 92 ? 3.033 9.352 2.699 1.00 67.44 92 PHE A C 1
ATOM 720 O O . PHE A 1 92 ? 2.642 9.628 3.825 1.00 67.44 92 PHE A O 1
ATOM 727 N N . LEU A 1 93 ? 4.172 8.690 2.494 1.00 58.03 93 LEU A N 1
ATOM 728 C CA . LEU A 1 93 ? 5.160 8.503 3.563 1.00 58.03 93 LEU A CA 1
ATOM 729 C C . LEU A 1 93 ? 5.944 9.802 3.764 1.00 58.03 93 LEU A C 1
ATOM 731 O O . LEU A 1 93 ? 6.353 10.398 2.766 1.00 58.03 93 LEU A O 1
ATOM 735 N N . LYS A 1 94 ? 6.161 10.205 5.023 1.00 51.84 94 LYS A N 1
ATOM 736 C CA . LYS A 1 94 ? 7.209 11.184 5.354 1.00 51.84 94 LYS A CA 1
ATOM 737 C C . LYS A 1 94 ? 8.594 10.629 5.033 1.00 51.84 94 LYS A C 1
ATOM 739 O O . LYS A 1 94 ? 8.785 9.398 5.193 1.00 51.84 94 LYS A O 1
#

Sequence (94 aa):
MERMDRAVKYGRERLSRATAALERAGAPYAVIGGHAVAAWVGRVDPLLVRYTRDVDLVIRRSHFDRVKAAFEATGFVSRHSTEFGNLGTQLFLK

Secondary structure (DSSP, 8-state):
-HHHHHHHHHHHHHHHHHHHHHHHTT--EEEEHHHHHHHHHHHH-GGG----S--EEEE-GGGHHHHHHHHHTTTEEEE--GGGGGG--EEEE-